Protein AF-A0A6M3MCY6-F1 (afdb_monomer_lite)

Structure (mmCIF, N/CA/C/O backbone):
data_AF-A0A6M3MCY6-F1
#
_entry.id   AF-A0A6M3MCY6-F1
#
loop_
_atom_site.group_PDB
_atom_site.id
_atom_site.type_symbol
_atom_site.label_atom_id
_atom_site.label_alt_id
_atom_site.label_comp_id
_atom_site.label_asym_id
_atom_site.label_entity_id
_atom_site.label_seq_id
_atom_site.pdbx_PDB_ins_code
_atom_site.Cartn_x
_atom_site.Cartn_y
_atom_site.Cartn_z
_atom_site.occupancy
_atom_site.B_iso_or_equiv
_atom_site.auth_seq_id
_atom_site.auth_comp_id
_atom_site.auth_asym_id
_atom_site.auth_atom_id
_atom_site.pdbx_PDB_model_num
ATOM 1 N N . MET A 1 1 ? -11.830 14.019 -7.947 1.00 34.81 1 MET A N 1
ATOM 2 C CA . MET A 1 1 ? -10.472 13.701 -8.440 1.00 34.81 1 MET A CA 1
ATOM 3 C C . MET A 1 1 ? -10.308 12.196 -8.378 1.00 34.81 1 MET A C 1
ATOM 5 O O . MET A 1 1 ? -10.168 11.641 -7.302 1.00 34.81 1 MET A O 1
ATOM 9 N N . VAL A 1 2 ? -10.496 11.547 -9.523 1.00 36.16 2 VAL A N 1
ATOM 10 C CA . VAL A 1 2 ? -10.589 10.092 -9.668 1.00 36.16 2 VAL A CA 1
ATOM 11 C C . VAL A 1 2 ? -9.178 9.581 -9.943 1.00 36.16 2 VAL A C 1
ATOM 13 O O . VAL A 1 2 ? -8.613 9.899 -10.987 1.00 36.16 2 VAL A O 1
ATOM 16 N N . LEU A 1 3 ? -8.576 8.856 -8.997 1.00 40.78 3 LEU A N 1
ATOM 17 C CA . LEU A 1 3 ? -7.315 8.159 -9.249 1.00 40.78 3 LEU A CA 1
ATOM 18 C C . LEU A 1 3 ? -7.604 7.013 -10.218 1.00 40.78 3 LEU A C 1
ATOM 20 O O . LEU A 1 3 ? -8.277 6.036 -9.901 1.00 40.78 3 LEU A O 1
ATOM 24 N N . ALA A 1 4 ? -7.159 7.244 -11.447 1.00 35.84 4 ALA A N 1
ATOM 25 C CA . ALA A 1 4 ? -7.405 6.440 -12.620 1.00 35.84 4 ALA A CA 1
ATOM 26 C C . ALA A 1 4 ? -6.835 5.021 -12.484 1.00 35.84 4 ALA A C 1
ATOM 28 O O . ALA A 1 4 ? -5.678 4.833 -12.112 1.00 35.84 4 ALA A O 1
ATOM 29 N N . ALA A 1 5 ? -7.667 4.054 -12.874 1.00 40.06 5 ALA A N 1
ATOM 30 C CA . ALA A 1 5 ? -7.275 2.764 -13.434 1.00 40.06 5 ALA A CA 1
ATOM 31 C C . ALA A 1 5 ? -6.222 1.968 -12.637 1.00 40.06 5 ALA A C 1
ATOM 33 O O . ALA A 1 5 ? -5.231 1.491 -13.183 1.00 40.06 5 ALA A O 1
ATOM 34 N N . MET A 1 6 ? -6.462 1.764 -11.342 1.00 46.28 6 MET A N 1
ATOM 35 C CA . MET A 1 6 ? -5.919 0.594 -10.646 1.00 46.28 6 MET A CA 1
ATOM 36 C C . MET A 1 6 ? -6.731 -0.616 -11.115 1.00 46.28 6 MET A C 1
ATOM 38 O O . MET A 1 6 ? -7.958 -0.544 -11.080 1.00 46.28 6 MET A O 1
ATOM 42 N N . SER A 1 7 ? -6.086 -1.690 -11.591 1.00 43.47 7 SER A N 1
ATOM 43 C CA . SER A 1 7 ? -6.767 -2.925 -12.011 1.00 43.47 7 SER A CA 1
ATOM 44 C C . SER A 1 7 ? -7.886 -3.269 -11.034 1.00 43.47 7 SER A C 1
ATOM 46 O O . SER A 1 7 ? -7.628 -3.615 -9.881 1.00 43.47 7 SER A O 1
ATOM 48 N N . ILE A 1 8 ? -9.128 -3.145 -11.503 1.00 46.16 8 ILE A N 1
ATOM 49 C CA . ILE A 1 8 ? -10.354 -3.280 -10.706 1.00 46.16 8 ILE A CA 1
ATOM 50 C C . ILE A 1 8 ? -10.344 -4.611 -9.940 1.00 46.16 8 ILE A C 1
ATOM 52 O O . ILE A 1 8 ? -10.746 -4.663 -8.786 1.00 46.16 8 ILE A O 1
ATOM 56 N N . ALA A 1 9 ? -9.754 -5.658 -10.520 1.00 41.25 9 ALA A N 1
ATOM 57 C CA . ALA A 1 9 ? -9.579 -6.964 -9.890 1.00 41.25 9 ALA A CA 1
ATOM 58 C C . ALA A 1 9 ? -8.779 -6.943 -8.564 1.00 41.25 9 ALA A C 1
ATOM 60 O O . ALA A 1 9 ? -9.077 -7.722 -7.662 1.00 41.25 9 ALA A O 1
ATOM 61 N N . PHE A 1 10 ? -7.794 -6.051 -8.412 1.00 46.28 10 PHE A N 1
ATOM 62 C CA . PHE A 1 10 ? -6.910 -5.999 -7.237 1.00 46.28 10 PHE A CA 1
ATOM 63 C C . PHE A 1 10 ? -7.512 -5.184 -6.085 1.00 46.28 10 PHE A C 1
ATOM 65 O O . PHE A 1 10 ? -7.375 -5.551 -4.919 1.00 46.28 10 PHE A O 1
ATOM 72 N N . LEU A 1 11 ? -8.247 -4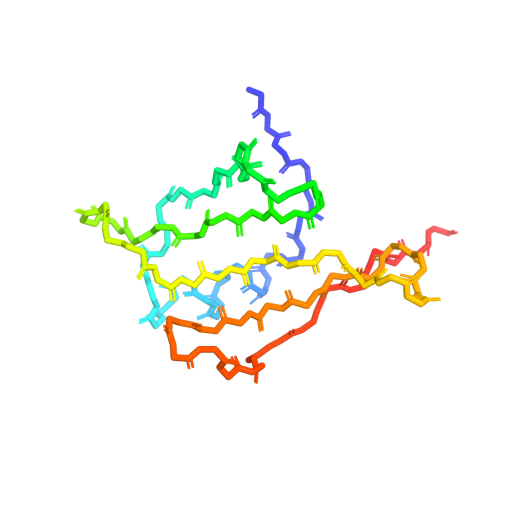.115 -6.419 1.00 48.97 11 LEU A N 1
ATOM 73 C CA . LEU A 1 11 ? -9.106 -3.420 -5.459 1.00 48.97 11 LEU A CA 1
ATOM 74 C C . LEU A 1 11 ? -10.229 -4.340 -4.979 1.00 48.97 11 LEU A C 1
ATOM 76 O O . LEU A 1 11 ? -10.541 -4.318 -3.800 1.00 48.97 11 LEU A O 1
ATOM 80 N N . VAL A 1 12 ? -10.794 -5.184 -5.847 1.00 44.19 12 VAL A N 1
ATOM 81 C CA . VAL A 1 12 ? -11.862 -6.118 -5.465 1.00 44.19 12 VAL A CA 1
ATOM 82 C C . VAL A 1 12 ? -11.358 -7.191 -4.492 1.00 44.19 12 VAL A C 1
ATOM 84 O O . VAL A 1 12 ? -12.011 -7.397 -3.479 1.00 44.19 12 VAL A O 1
ATOM 87 N N . TRP A 1 13 ? -10.184 -7.805 -4.694 1.00 48.62 13 TRP A N 1
ATOM 88 C CA . TRP A 1 13 ? -9.657 -8.786 -3.724 1.00 48.62 13 TRP A CA 1
ATOM 89 C C . TRP A 1 13 ? -9.296 -8.132 -2.376 1.00 48.62 13 TRP A C 1
ATOM 91 O O . TRP A 1 13 ? -9.760 -8.577 -1.328 1.00 48.62 13 TRP A O 1
ATOM 101 N N . PHE A 1 14 ? -8.551 -7.021 -2.375 1.00 46.97 14 PHE A N 1
ATOM 102 C CA . PHE A 1 14 ? -8.195 -6.339 -1.122 1.00 46.97 14 PHE A CA 1
ATOM 103 C C . PHE A 1 14 ? -9.430 -5.729 -0.419 1.00 46.97 14 PHE A C 1
ATOM 105 O O . PHE A 1 14 ? -9.500 -5.699 0.804 1.00 46.97 14 PHE A O 1
ATOM 112 N N . CYS A 1 15 ? -10.462 -5.306 -1.156 1.00 44.72 15 CYS A N 1
ATOM 113 C CA . CYS A 1 15 ? -11.708 -4.785 -0.583 1.00 44.72 15 CYS A CA 1
ATOM 114 C C . CYS A 1 15 ? -12.645 -5.887 -0.049 1.00 44.72 15 CYS A C 1
ATOM 116 O O . CYS A 1 15 ? -13.286 -5.673 0.979 1.00 44.72 15 CYS A O 1
ATOM 118 N N . VAL A 1 16 ? -12.692 -7.072 -0.677 1.00 44.22 16 VAL A N 1
ATOM 119 C CA . VAL A 1 16 ? -13.566 -8.188 -0.256 1.00 44.22 16 VAL A CA 1
ATOM 120 C C . VAL A 1 16 ? -13.176 -8.749 1.117 1.00 44.22 16 VAL A C 1
ATOM 122 O O . VAL A 1 16 ? -14.063 -9.087 1.899 1.00 44.22 16 VAL A O 1
ATOM 125 N N . GLU A 1 17 ? -11.886 -8.762 1.465 1.00 49.34 17 GLU A N 1
ATOM 126 C CA . GLU A 1 17 ? -11.421 -9.234 2.780 1.00 49.34 17 GLU A CA 1
ATOM 127 C C . GLU A 1 17 ? -11.019 -8.114 3.756 1.00 49.34 17 GLU A C 1
ATOM 129 O O . GLU A 1 17 ? -11.087 -8.324 4.968 1.00 49.34 17 GLU A O 1
ATOM 134 N N . CYS A 1 18 ? -10.644 -6.915 3.285 1.00 46.72 18 CYS A N 1
ATOM 135 C CA . CYS A 1 18 ? -10.147 -5.835 4.154 1.00 46.72 18 CYS A CA 1
ATOM 136 C C . CYS A 1 18 ? -10.982 -4.541 4.177 1.00 46.72 18 CYS A C 1
ATOM 138 O O . CYS A 1 18 ? -10.571 -3.611 4.872 1.00 46.72 18 CYS A O 1
ATOM 140 N N . ARG A 1 19 ? -12.133 -4.465 3.482 1.00 57.44 19 ARG A N 1
ATOM 141 C CA . ARG A 1 19 ? -13.042 -3.292 3.453 1.00 57.44 19 ARG A CA 1
ATOM 142 C C . ARG A 1 19 ? -12.305 -1.950 3.385 1.00 57.44 19 ARG A C 1
ATOM 144 O O . ARG A 1 19 ? -12.510 -1.076 4.219 1.00 57.44 19 ARG A O 1
ATOM 151 N N . CYS A 1 20 ? -11.373 -1.796 2.455 1.00 61.56 20 CYS A N 1
ATOM 152 C CA . CYS A 1 20 ? -10.529 -0.605 2.435 1.00 61.56 20 CYS A CA 1
ATOM 153 C C . CYS A 1 20 ? -11.324 0.622 1.992 1.00 61.56 20 CYS A C 1
ATOM 155 O O . CYS A 1 20 ? -11.873 0.637 0.892 1.00 61.56 20 CYS A O 1
ATOM 157 N N . ALA A 1 21 ? -11.367 1.640 2.848 1.00 66.12 21 ALA A N 1
ATOM 158 C CA . ALA A 1 21 ? -12.088 2.879 2.579 1.00 66.12 21 ALA A CA 1
ATOM 159 C C . ALA A 1 21 ? -11.167 4.001 2.110 1.00 66.12 21 ALA A C 1
ATOM 161 O O . ALA A 1 21 ? -11.577 4.817 1.287 1.00 66.12 21 ALA A O 1
ATOM 162 N N . GLU A 1 22 ? -9.923 4.035 2.593 1.00 79.69 22 GLU A N 1
ATOM 163 C CA . GLU A 1 22 ? -9.029 5.156 2.322 1.00 79.69 22 GLU A CA 1
ATOM 164 C C . GLU A 1 22 ? -7.567 4.722 2.191 1.00 79.69 22 GLU A C 1
ATOM 166 O O . GLU A 1 22 ? -7.085 3.831 2.893 1.00 79.69 22 GLU A O 1
ATOM 171 N N . ILE A 1 23 ? -6.848 5.376 1.278 1.00 84.06 23 ILE A N 1
ATOM 172 C CA . ILE A 1 23 ? -5.401 5.248 1.121 1.00 84.06 23 ILE A CA 1
ATOM 173 C C . ILE A 1 23 ? -4.804 6.647 1.240 1.00 84.06 23 ILE A C 1
ATOM 175 O O . ILE A 1 23 ? -5.056 7.509 0.398 1.00 84.06 23 ILE A O 1
ATOM 179 N N . VAL A 1 24 ? -3.988 6.863 2.269 1.00 87.62 24 VAL A N 1
ATOM 180 C CA . VAL A 1 24 ? -3.393 8.167 2.587 1.00 87.62 24 VAL A CA 1
ATOM 181 C C . VAL A 1 24 ? -1.888 8.091 2.410 1.00 87.62 24 VAL A C 1
ATOM 183 O O . VAL A 1 24 ?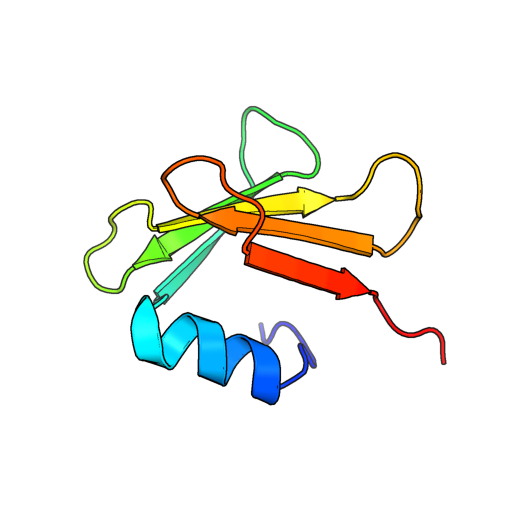 -1.261 7.105 2.789 1.00 87.62 24 VAL A O 1
ATOM 186 N N . LYS A 1 25 ? -1.278 9.124 1.824 1.00 89.19 25 LYS A N 1
ATOM 187 C CA . LYS A 1 25 ? 0.183 9.194 1.725 1.00 89.19 25 LYS A CA 1
ATOM 188 C C . LYS A 1 25 ? 0.785 9.356 3.119 1.00 89.19 25 LYS A C 1
ATOM 190 O O . LYS A 1 25 ? 0.327 10.190 3.892 1.00 89.19 25 LYS A O 1
ATOM 195 N N . ASP A 1 26 ? 1.809 8.571 3.420 1.00 89.44 26 ASP A N 1
ATOM 196 C CA . ASP A 1 26 ? 2.519 8.682 4.685 1.00 89.44 26 ASP A CA 1
ATOM 197 C C . ASP A 1 26 ? 3.324 9.991 4.716 1.00 89.44 26 ASP A C 1
ATOM 199 O O . ASP A 1 26 ? 4.099 10.286 3.802 1.00 89.44 26 ASP A O 1
ATOM 203 N N . SER A 1 27 ? 3.110 10.796 5.755 1.00 87.44 27 SER A N 1
ATOM 204 C CA . SER A 1 27 ? 3.793 12.082 5.934 1.00 87.44 27 SER A CA 1
ATOM 205 C C . SER A 1 27 ? 5.238 11.931 6.418 1.00 87.44 27 SER A C 1
ATOM 207 O O . SER A 1 27 ? 6.018 12.870 6.287 1.00 87.44 27 SER A O 1
ATOM 209 N N . LEU A 1 28 ? 5.593 10.781 6.999 1.00 88.31 28 LEU A N 1
ATOM 210 C CA . LEU A 1 28 ? 6.910 10.504 7.578 1.00 88.31 28 LEU A CA 1
ATOM 211 C C . LEU A 1 28 ? 7.797 9.708 6.624 1.00 88.31 28 LEU A C 1
ATOM 213 O O . LEU A 1 28 ? 9.009 9.914 6.591 1.00 88.31 28 LEU A O 1
ATOM 217 N N . ILE A 1 29 ? 7.202 8.786 5.864 1.00 86.38 29 ILE A N 1
ATOM 218 C CA . ILE A 1 29 ? 7.934 7.899 4.961 1.00 86.38 29 ILE A CA 1
ATOM 219 C C . ILE A 1 29 ? 7.624 8.288 3.511 1.00 86.38 29 ILE A C 1
ATOM 221 O O . ILE A 1 29 ? 6.525 8.009 3.021 1.00 86.38 29 ILE A O 1
ATOM 225 N N . PRO A 1 30 ? 8.582 8.902 2.789 1.00 83.25 30 PRO A N 1
ATOM 226 C CA . PRO A 1 30 ? 8.396 9.174 1.374 1.00 83.25 30 PRO A CA 1
ATOM 227 C C . PRO A 1 30 ? 8.194 7.853 0.622 1.00 83.25 30 PRO A C 1
ATOM 229 O O . PRO A 1 30 ? 8.784 6.830 0.960 1.00 83.25 30 PRO A O 1
ATOM 232 N N . ASP A 1 31 ? 7.326 7.879 -0.388 1.00 89.06 31 ASP A N 1
ATOM 233 C CA . ASP A 1 31 ? 6.965 6.711 -1.203 1.00 89.06 31 ASP A CA 1
ATOM 234 C C . ASP A 1 31 ? 6.233 5.567 -0.463 1.00 89.06 31 ASP A C 1
ATOM 236 O O . ASP A 1 31 ? 6.166 4.436 -0.962 1.00 89.06 31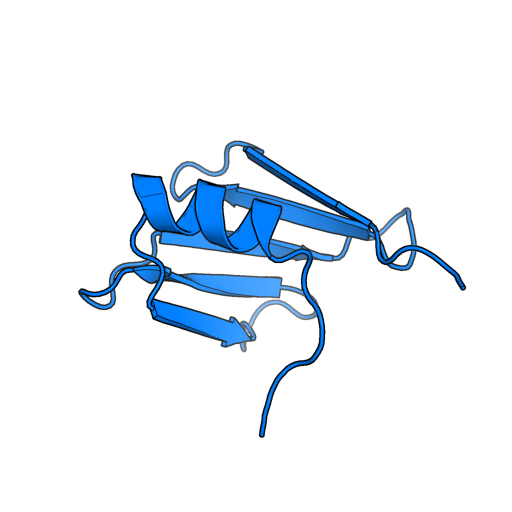 ASP A O 1
ATOM 240 N N . GLN A 1 32 ? 5.628 5.863 0.691 1.00 89.50 32 GLN A N 1
ATOM 241 C CA . GLN A 1 32 ? 4.693 4.980 1.389 1.00 89.50 32 GLN A CA 1
ATOM 242 C C . GLN A 1 32 ? 3.283 5.583 1.444 1.00 89.50 32 GLN A C 1
ATOM 244 O O . GLN A 1 32 ? 3.091 6.795 1.543 1.00 89.50 32 GLN A O 1
ATOM 249 N N . TRP A 1 33 ? 2.286 4.704 1.426 1.00 90.31 33 TRP A N 1
ATOM 250 C CA . TRP A 1 33 ? 0.890 5.010 1.695 1.00 90.31 33 TRP A CA 1
ATOM 251 C C . TRP A 1 33 ? 0.349 4.067 2.763 1.00 90.31 33 TRP A C 1
ATOM 253 O O . TRP A 1 33 ? 0.668 2.877 2.784 1.00 90.31 33 TRP A O 1
ATOM 263 N N . ILE A 1 34 ? -0.479 4.603 3.646 1.00 90.06 34 ILE A N 1
ATOM 264 C CA . ILE A 1 34 ? -1.192 3.8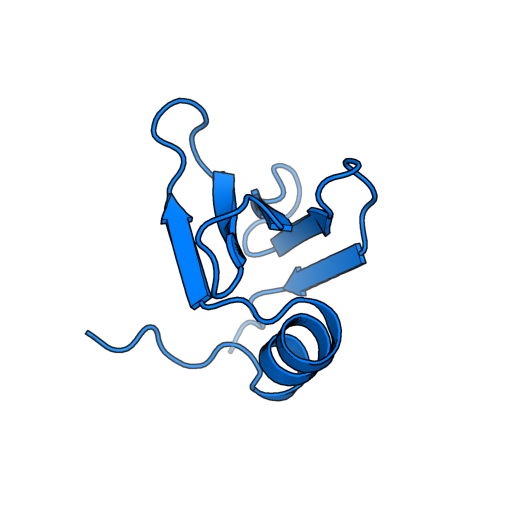72 4.683 1.00 90.06 34 ILE A CA 1
ATOM 265 C C . ILE A 1 34 ? -2.577 3.534 4.148 1.00 90.06 34 ILE A C 1
ATOM 267 O O . ILE A 1 34 ? -3.250 4.391 3.578 1.00 90.06 34 ILE A O 1
ATOM 271 N N . VAL A 1 35 ? -2.991 2.281 4.325 1.00 86.56 35 VAL A N 1
ATOM 272 C CA . VAL A 1 35 ? -4.322 1.819 3.930 1.00 86.56 35 VAL A CA 1
ATOM 273 C C . VAL A 1 35 ? -5.185 1.683 5.171 1.00 86.56 35 VAL A C 1
ATOM 275 O O . VAL A 1 35 ? -4.779 1.014 6.126 1.00 86.56 35 VAL A O 1
ATOM 278 N N . TYR A 1 36 ? -6.367 2.286 5.140 1.00 83.25 36 TYR A N 1
ATOM 279 C CA . TYR A 1 36 ? -7.358 2.244 6.207 1.00 83.25 36 TYR A CA 1
ATOM 280 C C . TYR A 1 36 ? -8.594 1.442 5.785 1.00 83.25 36 TYR A C 1
ATOM 282 O O . TYR A 1 36 ? -8.999 1.458 4.619 1.00 83.25 36 TYR A O 1
ATOM 290 N N . ASP A 1 37 ? -9.178 0.718 6.737 1.00 82.50 37 ASP A N 1
ATOM 291 C CA . ASP A 1 37 ? -10.476 0.060 6.578 1.00 82.50 37 ASP A CA 1
ATOM 292 C C . ASP A 1 37 ? -11.646 1.061 6.683 1.00 82.50 37 ASP A C 1
ATOM 294 O O . ASP A 1 37 ? -11.462 2.242 6.981 1.00 82.50 37 ASP A O 1
ATOM 298 N N . ASP A 1 38 ? -12.863 0.577 6.447 1.00 80.88 38 ASP A N 1
ATOM 299 C CA . ASP A 1 38 ? -14.136 1.304 6.554 1.00 80.88 38 ASP A CA 1
ATOM 300 C C . ASP A 1 38 ? -14.442 1.861 7.947 1.00 80.88 38 ASP A C 1
ATOM 302 O O . ASP A 1 38 ? -15.331 2.698 8.100 1.00 80.88 38 ASP A O 1
ATOM 306 N N . LYS A 1 39 ? -13.691 1.433 8.960 1.00 82.94 39 LYS A N 1
ATOM 307 C CA . LYS A 1 39 ? -13.785 1.901 10.342 1.00 82.94 39 LYS A CA 1
ATOM 308 C C . LYS A 1 39 ? -12.654 2.868 10.703 1.00 82.94 39 LYS A C 1
ATOM 310 O O . LYS A 1 39 ? -12.587 3.303 11.850 1.00 82.94 39 LYS A O 1
ATOM 315 N N . GLY A 1 40 ? -11.771 3.197 9.758 1.00 82.94 40 GLY A N 1
ATOM 316 C CA . GLY A 1 40 ? -10.617 4.068 9.971 1.00 82.94 40 GLY A CA 1
ATOM 317 C C . GLY A 1 40 ? -9.430 3.390 10.664 1.00 82.94 40 GLY A C 1
ATOM 318 O O . GLY A 1 40 ? -8.504 4.076 11.095 1.00 82.94 40 GLY A O 1
ATOM 319 N N . ASN A 1 41 ? -9.405 2.059 10.781 1.00 86.00 41 ASN A N 1
ATOM 320 C CA . ASN A 1 41 ? -8.242 1.342 11.304 1.00 86.00 41 ASN A CA 1
ATOM 321 C C . ASN A 1 41 ? -7.222 1.102 10.201 1.00 86.00 41 ASN A C 1
ATOM 323 O O . ASN A 1 41 ? -7.567 0.788 9.064 1.00 86.00 41 ASN A O 1
ATOM 327 N N . ARG A 1 42 ? -5.937 1.146 10.555 1.00 87.12 42 ARG A N 1
ATOM 328 C CA . ARG A 1 42 ? -4.865 0.771 9.632 1.00 87.12 42 ARG A CA 1
ATOM 329 C C . ARG A 1 42 ? -4.970 -0.713 9.270 1.00 87.12 42 ARG A C 1
ATOM 331 O O . ARG A 1 42 ? -4.751 -1.589 10.106 1.00 87.12 42 ARG A O 1
ATOM 338 N N . SER A 1 43 ? -5.238 -0.969 7.999 1.00 86.56 43 SER A N 1
ATOM 339 C CA . SER A 1 43 ? -5.365 -2.301 7.413 1.00 86.56 43 SER A CA 1
ATOM 340 C C . SER A 1 43 ? -4.062 -2.774 6.754 1.00 86.56 43 SER A C 1
ATOM 342 O O . SER A 1 43 ? -3.774 -3.970 6.710 1.00 86.56 43 SER A O 1
ATOM 344 N N . GLY A 1 44 ? -3.205 -1.841 6.324 1.00 90.44 44 GLY A N 1
ATOM 345 C CA . GLY A 1 44 ? -1.916 -2.174 5.722 1.00 90.44 44 GLY A CA 1
ATOM 346 C C . GLY A 1 44 ? -1.109 -0.964 5.267 1.00 90.44 44 GLY A C 1
ATOM 347 O O . GLY A 1 44 ? -1.382 0.176 5.656 1.00 90.44 44 GLY A O 1
ATOM 348 N N . VAL A 1 45 ? -0.092 -1.220 4.445 1.00 91.12 45 VAL A N 1
ATOM 349 C CA . VAL A 1 45 ? 0.691 -0.188 3.754 1.00 91.12 45 VAL A CA 1
ATOM 350 C C . VAL A 1 45 ? 1.016 -0.589 2.328 1.00 91.12 45 VAL A C 1
ATOM 352 O O . VAL A 1 45 ? 1.288 -1.750 2.034 1.00 91.12 45 VAL A O 1
ATOM 355 N N . VAL A 1 46 ? 1.071 0.405 1.453 1.00 90.38 46 VAL A N 1
ATOM 356 C CA . VAL A 1 46 ? 1.623 0.276 0.108 1.00 90.38 46 VAL A CA 1
ATOM 357 C C . VAL A 1 46 ? 2.945 1.023 0.074 1.00 90.38 46 VAL A C 1
ATOM 359 O O . VAL A 1 46 ? 3.023 2.174 0.493 1.00 90.38 46 VAL A O 1
ATOM 362 N N . LYS A 1 47 ? 3.997 0.377 -0.415 1.00 91.19 47 LYS A N 1
ATOM 363 C CA . LYS A 1 47 ? 5.334 0.962 -0.548 1.00 91.19 47 LYS A CA 1
ATOM 364 C C . LYS A 1 47 ? 5.768 0.903 -1.994 1.00 91.19 47 LYS A C 1
ATOM 366 O O . LYS A 1 47 ? 5.601 -0.129 -2.638 1.00 91.19 47 LYS A O 1
ATOM 371 N N . LYS A 1 48 ? 6.366 1.970 -2.504 1.00 89.94 48 LYS A N 1
ATOM 372 C CA . LYS A 1 48 ? 7.063 1.902 -3.788 1.00 89.94 48 LYS A CA 1
ATOM 373 C C . LYS A 1 48 ? 8.281 0.988 -3.662 1.00 89.94 48 LYS A C 1
ATOM 375 O O . LYS A 1 48 ? 8.981 1.010 -2.652 1.00 89.94 48 LYS A O 1
ATOM 380 N N . ASP A 1 49 ? 8.523 0.172 -4.678 1.00 86.94 49 ASP A N 1
ATOM 381 C CA . ASP A 1 49 ? 9.730 -0.640 -4.756 1.00 86.94 49 ASP A CA 1
ATOM 382 C C . ASP A 1 49 ? 10.917 0.267 -5.111 1.00 86.94 49 ASP A C 1
ATOM 384 O O . ASP A 1 49 ? 10.880 1.002 -6.099 1.00 86.94 49 ASP A O 1
ATOM 388 N N . SER A 1 50 ? 11.960 0.250 -4.280 1.00 83.94 50 SER A N 1
ATOM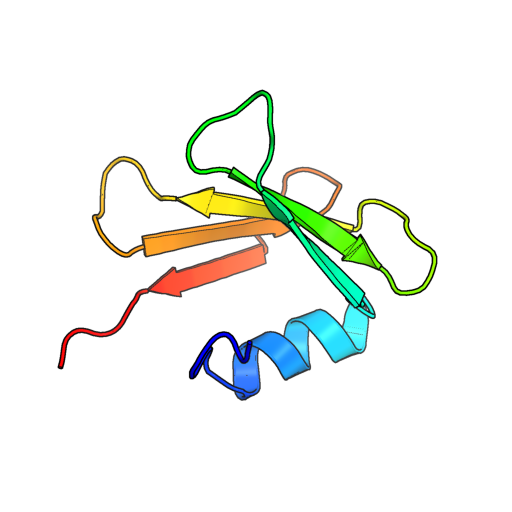 389 C CA . SER A 1 50 ? 13.154 1.077 -4.489 1.00 83.94 50 SER A CA 1
ATOM 390 C C . SER A 1 50 ? 14.042 0.566 -5.626 1.00 83.94 50 SER A C 1
ATOM 392 O O . SER A 1 50 ? 14.861 1.324 -6.135 1.00 83.94 50 SER A O 1
ATOM 394 N N . LEU A 1 51 ? 13.906 -0.707 -6.010 1.00 85.62 51 LEU A N 1
ATOM 395 C CA . LEU A 1 51 ? 14.738 -1.350 -7.028 1.00 85.62 51 LEU A CA 1
ATOM 396 C C . LEU A 1 51 ? 14.066 -1.345 -8.400 1.00 85.62 51 LEU A C 1
ATOM 398 O O . LEU A 1 51 ? 14.749 -1.243 -9.416 1.00 85.62 51 LEU A O 1
ATOM 402 N N . ILE A 1 52 ? 12.737 -1.470 -8.438 1.00 84.50 52 ILE A N 1
ATOM 403 C CA . ILE A 1 52 ? 11.982 -1.585 -9.689 1.00 84.50 52 ILE A CA 1
ATOM 404 C C . ILE A 1 52 ? 11.061 -0.370 -9.843 1.00 84.50 52 ILE A C 1
ATOM 406 O O . ILE A 1 52 ? 10.023 -0.290 -9.177 1.00 84.50 52 ILE A O 1
ATOM 410 N N . PRO A 1 53 ? 11.392 0.582 -10.734 1.00 83.50 53 PRO A N 1
ATOM 411 C CA . PRO A 1 53 ? 10.555 1.750 -10.953 1.00 83.50 53 PRO A CA 1
ATOM 412 C C . PRO A 1 53 ? 9.168 1.336 -11.457 1.00 83.50 53 PRO A C 1
ATOM 414 O O . PRO A 1 53 ? 9.023 0.474 -12.318 1.00 83.50 53 PRO A O 1
ATOM 417 N N . GLY A 1 54 ? 8.130 1.957 -10.896 1.00 83.19 54 GLY A N 1
ATOM 418 C CA . GLY A 1 54 ? 6.737 1.659 -11.241 1.00 83.19 54 GLY A CA 1
ATOM 419 C C . GLY A 1 54 ? 6.155 0.424 -10.547 1.00 83.19 54 GLY A C 1
ATOM 420 O O . GLY A 1 54 ? 4.961 0.177 -10.701 1.00 83.19 54 GLY A O 1
ATOM 421 N N . ARG A 1 55 ? 6.943 -0.313 -9.753 1.00 86.19 55 ARG A N 1
ATOM 422 C CA . ARG A 1 55 ? 6.438 -1.381 -8.885 1.00 86.19 55 ARG A CA 1
ATOM 423 C C . ARG A 1 55 ? 6.111 -0.834 -7.498 1.00 86.19 55 ARG A C 1
ATOM 425 O O . ARG A 1 55 ? 6.843 -0.022 -6.937 1.00 86.19 55 ARG A O 1
ATOM 432 N N . PHE A 1 56 ? 5.014 -1.311 -6.936 1.00 88.31 56 PHE A N 1
ATOM 433 C CA . PHE A 1 56 ? 4.594 -1.072 -5.565 1.00 88.31 56 PHE A CA 1
ATOM 434 C C . PHE A 1 56 ? 4.334 -2.415 -4.893 1.00 88.31 56 PHE A C 1
ATOM 436 O O . PHE A 1 56 ? 3.859 -3.356 -5.519 1.00 88.31 56 PHE A O 1
ATOM 443 N N . ARG A 1 57 ? 4.649 -2.511 -3.610 1.00 89.88 57 ARG A N 1
ATOM 444 C CA . ARG A 1 57 ? 4.435 -3.685 -2.770 1.00 89.88 57 ARG A CA 1
ATOM 445 C C . ARG A 1 57 ? 3.380 -3.368 -1.728 1.00 89.88 57 ARG A C 1
ATOM 447 O O . ARG A 1 57 ? 3.414 -2.299 -1.121 1.00 89.88 57 ARG A O 1
ATOM 454 N N . VAL A 1 58 ? 2.465 -4.300 -1.523 1.00 87.25 58 VAL A N 1
ATOM 455 C CA . VAL A 1 58 ? 1.361 -4.176 -0.576 1.00 87.25 58 VAL A CA 1
ATOM 456 C C . VAL A 1 58 ? 1.625 -5.104 0.594 1.00 87.25 58 VAL A C 1
ATOM 458 O O . VAL A 1 58 ? 1.833 -6.305 0.419 1.00 87.25 58 VAL A O 1
ATOM 461 N N . TYR A 1 59 ? 1.605 -4.533 1.788 1.00 87.94 59 TYR A N 1
ATOM 462 C CA . TYR A 1 59 ? 1.795 -5.240 3.039 1.00 87.94 59 TYR A CA 1
ATOM 463 C C . TYR A 1 59 ? 0.534 -5.128 3.884 1.00 87.94 59 TYR A C 1
ATOM 465 O O . TYR A 1 59 ? -0.073 -4.057 3.955 1.00 87.94 59 TYR A O 1
ATOM 473 N N . ASP A 1 60 ? 0.159 -6.213 4.548 1.00 86.56 60 ASP A N 1
ATOM 474 C CA . ASP A 1 60 ? -0.914 -6.176 5.538 1.00 86.56 60 ASP A CA 1
ATOM 475 C C . ASP A 1 60 ? -0.468 -5.466 6.831 1.00 86.56 60 ASP A C 1
ATOM 477 O O . ASP A 1 60 ? 0.693 -5.074 7.005 1.00 86.56 60 ASP A O 1
ATOM 481 N N . LYS A 1 61 ? -1.397 -5.305 7.777 1.00 85.25 61 LYS A N 1
ATOM 482 C CA . LYS A 1 61 ? -1.127 -4.717 9.098 1.00 85.25 61 LYS A CA 1
ATOM 483 C C . LYS A 1 61 ? -0.055 -5.449 9.918 1.00 85.25 61 LYS A C 1
ATOM 485 O O . LYS A 1 61 ? 0.482 -4.858 10.850 1.00 85.25 61 LYS A O 1
ATOM 490 N N . THR A 1 62 ? 0.247 -6.710 9.601 1.00 88.06 62 THR A N 1
ATOM 491 C CA . THR A 1 62 ? 1.298 -7.504 10.261 1.00 88.06 62 THR A CA 1
ATOM 492 C C . THR A 1 62 ? 2.671 -7.300 9.616 1.00 88.06 62 THR A C 1
ATOM 494 O O . THR A 1 62 ? 3.681 -7.737 10.159 1.00 88.06 62 THR A O 1
ATOM 497 N N . GLY A 1 63 ? 2.725 -6.604 8.475 1.00 86.44 63 GLY A N 1
ATOM 498 C CA . GLY A 1 63 ? 3.938 -6.392 7.695 1.00 86.44 63 GLY A CA 1
ATOM 499 C C . GLY A 1 63 ? 4.240 -7.525 6.713 1.00 86.44 63 GLY A C 1
ATOM 500 O O . GLY A 1 63 ? 5.317 -7.530 6.114 1.00 86.44 63 GLY A O 1
ATOM 501 N N . LYS A 1 64 ? 3.316 -8.471 6.508 1.00 88.75 64 LYS A N 1
ATOM 502 C CA . LYS A 1 64 ? 3.464 -9.536 5.513 1.00 88.75 64 LYS A CA 1
ATOM 503 C C . LYS A 1 64 ? 3.166 -8.986 4.123 1.00 88.75 64 LYS A C 1
ATOM 505 O O . LYS A 1 64 ? 2.176 -8.286 3.930 1.00 88.75 64 LYS A O 1
ATOM 510 N N . LEU A 1 65 ? 4.011 -9.320 3.146 1.00 87.75 65 LEU A N 1
ATOM 511 C CA . LEU A 1 65 ? 3.745 -9.021 1.739 1.00 87.75 65 LEU A CA 1
ATOM 512 C C . LEU A 1 65 ? 2.537 -9.842 1.275 1.00 87.75 65 LEU A C 1
ATOM 514 O O . LEU A 1 65 ? 2.567 -11.071 1.321 1.00 87.75 65 LEU A O 1
ATOM 518 N N . VAL A 1 66 ? 1.496 -9.154 0.826 1.00 86.81 66 VAL A N 1
ATOM 519 C CA . VAL A 1 66 ? 0.246 -9.771 0.356 1.00 86.81 66 VAL A CA 1
ATOM 520 C C . VAL A 1 66 ? -0.008 -9.520 -1.123 1.00 86.81 66 VAL A C 1
ATOM 522 O O . VAL A 1 66 ? -0.853 -10.176 -1.720 1.00 86.81 66 VAL A O 1
ATOM 525 N N . GLY A 1 67 ? 0.743 -8.607 -1.737 1.00 84.75 67 GLY A N 1
ATOM 526 C CA . GLY A 1 67 ? 0.598 -8.337 -3.153 1.00 84.75 67 GLY A CA 1
ATOM 527 C C . GLY A 1 67 ? 1.623 -7.362 -3.697 1.00 84.75 67 GLY A C 1
ATOM 528 O O . GLY A 1 67 ? 2.390 -6.731 -2.968 1.00 84.75 67 GLY A O 1
ATOM 529 N N . GLU A 1 68 ? 1.598 -7.220 -5.012 1.00 85.81 68 GLU A N 1
ATOM 530 C CA . GLU A 1 68 ? 2.397 -6.259 -5.747 1.00 85.81 68 GLU A CA 1
ATOM 531 C C . GLU A 1 68 ? 1.570 -5.626 -6.863 1.00 85.81 68 GLU A C 1
ATOM 533 O O . GLU A 1 68 ? 0.677 -6.247 -7.433 1.00 85.81 68 GLU A O 1
ATOM 538 N N . ILE A 1 69 ? 1.876 -4.371 -7.164 1.00 79.44 69 ILE A N 1
ATOM 539 C CA . ILE A 1 69 ? 1.257 -3.592 -8.224 1.00 79.44 69 ILE A CA 1
ATOM 540 C C . ILE A 1 69 ? 2.391 -3.160 -9.132 1.00 79.44 69 ILE A C 1
ATOM 542 O O . ILE A 1 69 ? 3.229 -2.346 -8.749 1.00 79.44 69 ILE A O 1
ATOM 546 N N . VAL A 1 70 ? 2.428 -3.701 -10.338 1.00 81.00 70 VAL A N 1
ATOM 547 C CA . VAL A 1 70 ? 3.340 -3.227 -11.373 1.00 81.00 70 VAL A CA 1
ATOM 548 C C . VAL A 1 70 ? 2.542 -2.281 -12.249 1.00 81.00 70 VAL A C 1
ATOM 550 O O . VAL A 1 70 ? 1.522 -2.672 -12.818 1.00 81.00 70 VAL A O 1
ATOM 553 N N . LYS A 1 71 ? 2.972 -1.022 -12.345 1.00 72.56 71 LYS A N 1
ATOM 554 C CA . LYS A 1 71 ? 2.431 -0.107 -13.345 1.00 72.56 71 LYS A CA 1
ATOM 555 C C . LYS A 1 71 ? 2.834 -0.660 -14.712 1.00 72.56 71 LYS A C 1
ATOM 557 O O . LYS A 1 71 ? 3.981 -0.506 -15.119 1.00 72.56 71 LYS A O 1
ATOM 562 N N . GLY A 1 72 ? 1.908 -1.360 -15.368 1.00 57.81 72 GLY A N 1
ATOM 563 C CA . GLY A 1 72 ? 2.103 -1.862 -16.722 1.00 57.81 72 GLY A CA 1
ATOM 564 C C . GLY A 1 72 ? 2.450 -0.695 -17.638 1.00 57.81 72 GLY A C 1
ATOM 565 O O . GLY A 1 72 ? 1.713 0.292 -17.683 1.00 57.81 72 GLY A O 1
ATOM 566 N N . GLY A 1 73 ? 3.607 -0.777 -18.291 1.00 49.69 73 GLY A N 1
ATOM 567 C CA . GLY A 1 73 ? 3.945 0.129 -19.379 1.00 49.69 73 GLY A CA 1
ATOM 568 C C . GLY A 1 73 ? 2.959 -0.092 -20.521 1.00 49.69 73 GLY A C 1
ATOM 569 O O . GLY A 1 73 ? 2.716 -1.236 -20.900 1.00 49.69 73 GLY A O 1
ATOM 570 N N . THR A 1 74 ? 2.359 0.994 -21.001 1.00 40.16 74 THR A N 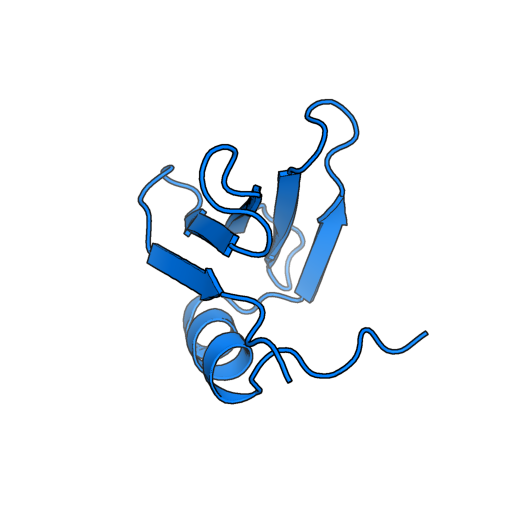1
ATOM 571 C CA . THR A 1 74 ? 1.864 1.088 -22.383 1.00 40.16 74 THR A CA 1
ATOM 572 C C . THR A 1 74 ? 2.959 0.728 -23.368 1.00 40.16 74 THR A C 1
ATOM 574 O O . THR A 1 74 ? 4.104 1.173 -23.112 1.00 40.16 74 THR A O 1
#

Radius of gyration: 12.11 Å; chains: 1; bounding box: 29×24×34 Å

Secondary structure (DSSP, 8-state):
-------HHHHHHHHHHH-EEEEEE-SSSTTEEEEEETTS-EEEEEEE-SSSTTEEEEEETTS-EEEEEE----

Sequence (74 aa):
MVLAAMSIAFLVWFCVECRCAEIVKDSLIPDQWIVYDDKGNRSGVVKKDSLIPGRFRVYDKTGKLVGEIVKGGT

pLDDT: mean 73.3, std 19.25, range [34.81, 91.19]

Foldseek 3Di:
DDPDDDPVVVCCVCCVPFQWDDWAQDPVDPQKIFTAHPVRDGQWMKGQDPVDPQKIFTAGPVRDTPDMGHPDDD

Organism: NCBI:txid1070528